Protein AF-A0AA40DKL7-F1 (afdb_monomer_lite)

Organism: NCBI:txid1954250

Radius of gyration: 15.81 Å; chains: 1; bounding box: 39×21×43 Å

InterPro domains:
  IPR057684 Domain of unknown function DUF7924 [PF25545] (2-105)

Secondary structure (DSSP, 8-state):
-HHHHHHHHHHHHHHHHHHHHHHHHHHHHHHGGG-----EEEEEEE-SSEEEEEEEEEEEETTEEEEEEEEEEEEETT-HHHHHHHHHHHHHHHHHHHTHHHHH-

Foldseek 3Di:
DLVVQVVVQLVVQVVQLVVQVVVQVVCCVPPNPPQHQARKDWDWRDDPFKIWIKMWHWDQDPNDIDIDIDTPDMATPVDPVSVVVVVVVVVVVVCCCVPVNVVSD

pLDDT: mean 91.2, std 5.69, range [70.56, 97.5]

Sequence (105 aa):
SLWVTANQCAGASAACVQAINQLNTRLNTRLGDSGYVPNHCYSLAINSNLAQLHVSWRVEEDGKQVFYIQRVASFSLCSAKHFVRLHQWMMAILDWGRGQRLRDI

Structure (mmCIF, N/CA/C/O backbone):
data_AF-A0AA40DKL7-F1
#
_entry.id   AF-A0AA40DKL7-F1
#
loop_
_atom_site.group_PDB
_atom_site.id
_atom_site.type_symbol
_atom_site.label_atom_id
_atom_site.label_alt_id
_atom_site.label_comp_id
_atom_site.label_asym_id
_atom_site.label_entity_id
_atom_site.label_seq_id
_atom_site.pdbx_PDB_ins_code
_atom_site.Cartn_x
_atom_site.Cartn_y
_atom_site.Cartn_z
_atom_site.occupancy
_atom_site.B_iso_or_equiv
_atom_site.auth_seq_id
_atom_site.auth_comp_id
_atom_site.auth_asym_id
_atom_site.auth_atom_id
_atom_site.pdbx_PDB_model_num
ATOM 1 N N . SER A 1 1 ? 13.473 14.130 -4.221 1.00 81.44 1 SER A N 1
ATOM 2 C CA . SER A 1 1 ? 14.259 12.896 -3.992 1.00 81.44 1 SE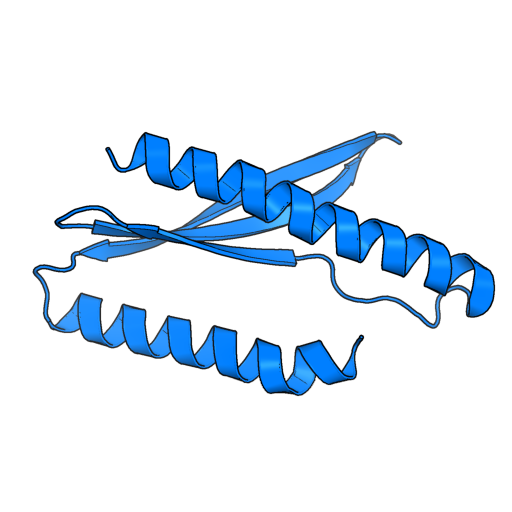R A CA 1
ATOM 3 C C . SER A 1 1 ? 13.310 11.769 -3.602 1.00 81.44 1 SER A C 1
ATOM 5 O O . SER A 1 1 ? 12.192 12.059 -3.198 1.00 81.44 1 SER A O 1
ATOM 7 N N . LEU A 1 2 ? 13.722 10.500 -3.717 1.00 90.00 2 LEU A N 1
ATOM 8 C CA . LEU A 1 2 ? 12.834 9.355 -3.445 1.00 90.00 2 LEU A CA 1
ATOM 9 C C . LEU A 1 2 ? 12.313 9.322 -2.000 1.00 90.00 2 LEU A C 1
ATOM 11 O O . LEU A 1 2 ? 11.153 9.002 -1.773 1.00 90.00 2 LEU A O 1
ATOM 15 N N . TRP A 1 3 ? 13.153 9.724 -1.044 1.00 88.25 3 TRP A N 1
ATOM 16 C CA . TRP A 1 3 ? 12.784 9.852 0.366 1.00 88.25 3 TRP A CA 1
ATOM 17 C C . TRP A 1 3 ? 11.636 10.843 0.597 1.00 88.25 3 TRP A C 1
ATOM 19 O O . TRP A 1 3 ? 10.701 10.550 1.334 1.00 88.25 3 TRP A O 1
ATOM 29 N N . VAL A 1 4 ? 11.662 11.998 -0.080 1.00 91.56 4 VAL A N 1
ATOM 30 C CA . VAL A 1 4 ? 10.585 12.997 0.021 1.00 91.56 4 VAL A CA 1
ATOM 31 C C . VAL A 1 4 ? 9.272 12.421 -0.505 1.00 91.56 4 VAL A C 1
ATOM 33 O O . VAL A 1 4 ? 8.247 12.556 0.156 1.00 91.56 4 VAL A O 1
ATOM 36 N N . THR A 1 5 ? 9.306 11.723 -1.644 1.00 91.88 5 THR A N 1
ATOM 37 C CA . THR A 1 5 ? 8.117 11.063 -2.196 1.00 91.88 5 THR A CA 1
ATOM 38 C C . THR A 1 5 ? 7.588 9.985 -1.247 1.00 91.88 5 THR A C 1
ATOM 40 O O . THR A 1 5 ? 6.389 9.928 -0.999 1.00 91.88 5 THR A O 1
ATOM 43 N N . ALA A 1 6 ? 8.468 9.167 -0.658 1.00 92.19 6 ALA A N 1
ATOM 44 C CA . ALA A 1 6 ? 8.076 8.146 0.313 1.00 92.19 6 ALA A CA 1
ATOM 45 C C . ALA A 1 6 ? 7.422 8.755 1.567 1.00 92.19 6 ALA A C 1
ATOM 47 O O . ALA A 1 6 ? 6.394 8.255 2.017 1.00 92.19 6 ALA A O 1
ATOM 48 N N . ASN A 1 7 ? 7.942 9.874 2.080 1.00 92.81 7 ASN A N 1
ATOM 49 C CA . ASN A 1 7 ? 7.339 10.577 3.216 1.00 92.81 7 ASN A CA 1
ATOM 50 C C . ASN A 1 7 ? 5.970 11.183 2.877 1.00 92.81 7 ASN A C 1
ATOM 52 O O . ASN A 1 7 ? 5.054 11.120 3.696 1.00 92.81 7 ASN A O 1
ATOM 56 N N . GLN A 1 8 ? 5.794 11.726 1.668 1.00 93.12 8 GLN A N 1
ATOM 57 C CA . GLN A 1 8 ? 4.479 12.183 1.204 1.00 93.12 8 GLN A CA 1
ATOM 58 C C . GLN A 1 8 ? 3.490 11.017 1.106 1.00 93.12 8 GLN A C 1
ATOM 60 O O . GLN A 1 8 ? 2.361 11.121 1.587 1.00 93.12 8 GLN A O 1
ATOM 65 N N . CYS A 1 9 ? 3.929 9.880 0.557 1.00 93.38 9 CYS A N 1
ATOM 66 C CA . CYS A 1 9 ? 3.141 8.654 0.528 1.00 93.38 9 CYS A CA 1
ATOM 67 C C . CYS A 1 9 ? 2.777 8.172 1.936 1.00 93.38 9 CYS A C 1
ATOM 69 O O . CYS A 1 9 ? 1.641 7.755 2.138 1.00 93.38 9 CYS A O 1
ATOM 71 N N . ALA A 1 10 ? 3.684 8.264 2.913 1.00 92.88 10 ALA A N 1
ATOM 72 C CA . ALA A 1 10 ? 3.410 7.889 4.298 1.00 92.88 10 ALA A CA 1
ATOM 73 C C . ALA A 1 10 ? 2.320 8.773 4.920 1.00 92.88 10 ALA A C 1
ATOM 75 O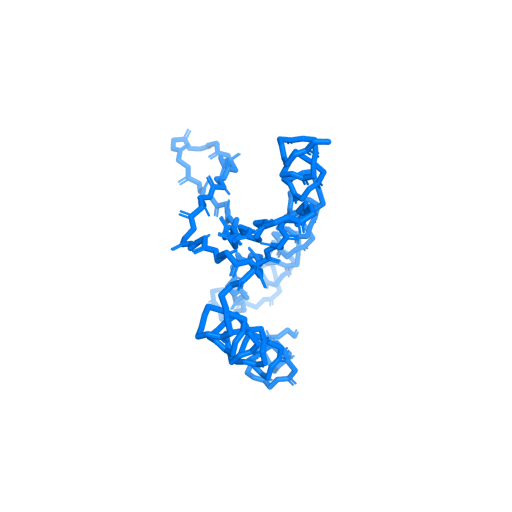 O . ALA A 1 10 ? 1.370 8.250 5.501 1.00 92.88 10 ALA A O 1
ATOM 76 N N . GLY A 1 11 ? 2.407 10.095 4.737 1.00 93.44 11 GLY A N 1
ATOM 77 C CA . GLY A 1 11 ? 1.394 11.036 5.223 1.00 93.44 11 GLY A CA 1
ATOM 78 C C . GLY A 1 11 ? 0.017 10.806 4.592 1.00 93.44 11 GLY A C 1
ATOM 79 O O . GLY A 1 11 ? -0.982 10.706 5.303 1.00 93.44 11 GLY A O 1
ATOM 80 N N . ALA A 1 12 ? -0.036 10.647 3.266 1.00 93.50 12 ALA A N 1
ATOM 81 C CA . ALA A 1 12 ? -1.282 10.349 2.559 1.00 93.50 12 ALA A CA 1
ATOM 82 C C . ALA A 1 12 ? -1.870 8.989 2.979 1.00 93.50 12 ALA A C 1
ATOM 84 O O . ALA A 1 12 ? -3.058 8.891 3.283 1.00 93.50 12 ALA A O 1
ATOM 85 N N . SER A 1 13 ? -1.029 7.955 3.079 1.00 95.31 13 SER A N 1
ATOM 86 C CA . SER A 1 13 ? -1.443 6.615 3.517 1.00 95.31 13 SER A CA 1
ATOM 87 C C . SER A 1 13 ? -1.996 6.627 4.941 1.00 95.31 13 SER A C 1
ATOM 89 O O . SER A 1 13 ? -2.996 5.964 5.210 1.00 95.31 13 SER A O 1
ATOM 91 N N . ALA A 1 14 ? -1.406 7.413 5.848 1.00 93.94 14 ALA A N 1
ATOM 92 C CA . ALA A 1 14 ? -1.904 7.563 7.214 1.00 93.94 14 ALA A CA 1
ATOM 93 C C . ALA A 1 14 ? -3.323 8.152 7.251 1.00 93.94 14 ALA A C 1
ATOM 95 O O . ALA A 1 14 ? -4.158 7.681 8.025 1.00 93.94 14 ALA A O 1
ATOM 96 N N . ALA A 1 15 ? -3.626 9.126 6.387 1.00 93.31 15 ALA A N 1
ATOM 97 C CA . ALA A 1 15 ? -4.973 9.679 6.262 1.00 93.31 15 ALA A CA 1
ATOM 98 C C . ALA A 1 15 ? -5.974 8.642 5.717 1.00 93.31 15 ALA A C 1
ATOM 100 O O . ALA A 1 15 ? -7.065 8.499 6.271 1.00 93.31 15 ALA A O 1
ATOM 101 N N . CYS A 1 16 ? -5.598 7.868 4.692 1.00 92.94 16 CYS A N 1
ATOM 102 C CA . CYS A 1 16 ? -6.442 6.797 4.147 1.00 92.94 16 CYS A CA 1
ATOM 103 C C . CYS A 1 16 ? -6.747 5.711 5.191 1.00 92.94 16 CYS A C 1
ATOM 105 O O . CYS A 1 16 ? -7.902 5.326 5.371 1.00 92.94 16 CYS A O 1
ATOM 107 N N . VAL A 1 17 ? -5.723 5.257 5.917 1.00 93.69 17 VAL A N 1
ATOM 108 C CA . VAL A 1 17 ? -5.859 4.257 6.986 1.00 93.69 17 VAL A CA 1
ATOM 109 C C . VAL A 1 17 ? -6.713 4.796 8.138 1.00 93.69 17 VAL A C 1
ATOM 111 O O . VAL A 1 17 ? -7.528 4.068 8.706 1.00 93.69 17 VAL A O 1
ATOM 114 N N . GLN A 1 18 ? -6.593 6.085 8.469 1.00 92.75 18 GLN A N 1
ATOM 115 C CA . GLN A 1 18 ? -7.440 6.729 9.475 1.00 92.75 18 GLN A CA 1
ATOM 116 C C . GLN A 1 18 ? -8.910 6.801 9.039 1.00 92.75 18 GLN A C 1
ATOM 118 O O . GLN A 1 18 ? -9.792 6.585 9.869 1.00 92.75 18 GLN A O 1
ATOM 123 N N . ALA A 1 19 ? -9.188 7.072 7.761 1.00 91.81 19 ALA A N 1
ATOM 124 C CA . ALA A 1 19 ? -10.553 7.115 7.239 1.00 91.81 19 ALA A CA 1
ATOM 125 C C . ALA A 1 19 ? -11.250 5.748 7.351 1.00 91.81 19 ALA A C 1
ATOM 127 O O . ALA A 1 19 ? -12.370 5.668 7.858 1.00 91.81 19 ALA A O 1
ATOM 128 N N . ILE A 1 20 ? -10.564 4.665 6.968 1.00 90.88 20 ILE A N 1
ATOM 129 C CA . ILE A 1 20 ? -11.090 3.299 7.124 1.00 90.88 20 ILE A CA 1
ATOM 130 C C . ILE A 1 20 ? -11.216 2.917 8.601 1.00 90.88 20 ILE A C 1
ATOM 132 O O . ILE A 1 20 ? -12.182 2.265 8.983 1.00 90.88 20 ILE A O 1
ATOM 136 N N . ASN A 1 21 ? -10.301 3.369 9.463 1.00 90.31 21 ASN A N 1
ATOM 137 C CA . ASN A 1 21 ? -10.423 3.122 10.898 1.00 90.31 21 ASN A CA 1
ATOM 138 C C . ASN A 1 21 ? -11.699 3.750 11.479 1.00 90.31 21 ASN A C 1
ATOM 140 O O . ASN A 1 21 ? -12.444 3.089 12.193 1.00 90.31 21 ASN A O 1
ATOM 144 N N . GLN A 1 22 ? -11.988 5.007 11.122 1.00 90.62 22 GLN A N 1
ATOM 145 C CA . GLN A 1 22 ? -13.227 5.676 11.532 1.00 90.62 22 GLN A CA 1
ATOM 146 C C . GLN A 1 22 ? -14.471 4.979 10.977 1.00 90.62 22 GLN A C 1
ATOM 148 O O . GLN A 1 22 ? -15.480 4.889 11.678 1.00 90.62 22 GLN A O 1
ATOM 153 N N . LEU A 1 23 ? -14.404 4.481 9.737 1.00 90.06 23 LEU A N 1
ATOM 154 C CA . LEU A 1 23 ? -15.467 3.664 9.160 1.00 90.06 23 LEU A CA 1
ATOM 155 C C . LEU A 1 23 ? -15.692 2.402 10.000 1.00 90.06 23 LEU A C 1
ATOM 157 O O . LEU A 1 23 ? -16.816 2.173 10.433 1.00 90.06 23 LEU A O 1
ATOM 161 N N . ASN A 1 24 ? -14.638 1.650 10.318 1.00 89.94 24 ASN A N 1
ATOM 162 C CA . ASN A 1 24 ? -14.729 0.440 11.139 1.00 89.94 24 ASN A CA 1
ATOM 163 C C . ASN A 1 24 ? -15.279 0.718 12.542 1.00 89.94 24 ASN A C 1
ATOM 165 O O . ASN A 1 24 ? -16.112 -0.039 13.024 1.00 89.94 24 ASN A O 1
ATOM 169 N N . THR A 1 25 ? -14.903 1.827 13.188 1.00 88.62 25 THR A N 1
ATOM 170 C CA . THR A 1 25 ? -15.504 2.222 14.476 1.00 88.62 25 THR A CA 1
ATOM 171 C C . THR A 1 25 ? -17.020 2.431 14.350 1.00 88.62 25 THR A C 1
ATOM 173 O O . THR A 1 25 ? -17.795 2.008 15.210 1.00 88.62 25 THR A O 1
ATOM 176 N N . ARG A 1 26 ? -17.474 3.060 13.259 1.00 90.12 26 ARG A N 1
ATOM 177 C CA . ARG A 1 26 ? -18.907 3.274 12.988 1.00 90.12 26 ARG A CA 1
ATOM 178 C C . ARG A 1 26 ? -19.637 1.990 12.598 1.00 90.12 26 ARG A C 1
ATOM 180 O O . ARG A 1 26 ? -20.799 1.837 12.954 1.00 90.12 26 ARG A O 1
ATOM 187 N N . LEU A 1 27 ? -18.985 1.085 11.875 1.00 88.88 27 LEU A N 1
ATOM 188 C CA . LEU A 1 27 ? -19.557 -0.215 11.536 1.00 88.88 27 LEU A CA 1
ATOM 189 C C . LEU A 1 27 ? -19.696 -1.079 12.786 1.00 88.88 27 LEU A C 1
ATOM 191 O O . LEU A 1 27 ? -20.786 -1.578 13.035 1.00 88.88 27 LEU A O 1
ATOM 195 N N . ASN A 1 28 ? -18.667 -1.143 13.632 1.00 87.50 28 ASN A N 1
ATOM 196 C CA . ASN A 1 28 ? -18.709 -1.918 14.870 1.00 87.50 28 ASN A CA 1
ATOM 197 C C . ASN A 1 28 ? -19.837 -1.449 15.808 1.00 87.50 28 ASN A C 1
ATOM 199 O O . ASN A 1 28 ? -20.584 -2.250 16.356 1.00 87.50 28 ASN A O 1
ATOM 203 N N . THR A 1 29 ? -20.057 -0.135 15.923 1.00 86.81 29 THR A N 1
ATOM 204 C CA . THR A 1 29 ? -21.177 0.392 16.731 1.00 86.81 29 THR A CA 1
ATOM 205 C C . THR A 1 29 ? -22.569 0.069 16.176 1.00 86.81 29 THR A C 1
ATOM 207 O O . THR A 1 29 ? -23.532 0.100 16.938 1.00 86.81 29 THR A O 1
ATOM 210 N N . ARG A 1 30 ? -22.708 -0.227 14.876 1.00 86.25 30 ARG A N 1
ATOM 211 C CA . ARG A 1 30 ? -24.007 -0.502 14.230 1.00 86.25 30 ARG A CA 1
ATOM 212 C C . ARG A 1 30 ? -24.278 -1.986 13.989 1.00 86.25 30 ARG A C 1
ATOM 214 O O . ARG A 1 30 ? -25.424 -2.409 14.072 1.00 86.25 30 ARG A O 1
ATOM 221 N N . LEU A 1 31 ? -23.242 -2.737 13.634 1.00 85.00 31 LEU A N 1
ATOM 222 C CA . LEU A 1 31 ? -23.300 -4.115 13.140 1.00 85.00 31 LEU A CA 1
ATOM 223 C C . LEU A 1 31 ? -22.531 -5.093 14.049 1.00 85.00 31 LEU A C 1
ATOM 225 O O . LEU A 1 31 ? -22.533 -6.298 13.786 1.00 85.00 31 LEU A O 1
ATOM 229 N N . GLY A 1 32 ? -21.866 -4.599 15.100 1.00 80.56 32 GLY A N 1
ATOM 230 C CA . GLY A 1 32 ? -20.931 -5.390 15.899 1.00 80.56 32 GLY A CA 1
ATOM 231 C C . GLY A 1 32 ? -19.784 -5.935 15.044 1.00 80.56 32 GLY A C 1
ATOM 232 O O . GLY A 1 32 ? -19.369 -5.314 14.063 1.00 80.56 32 GLY A O 1
ATOM 233 N N . ASP A 1 33 ? -19.343 -7.152 15.356 1.00 72.38 33 ASP A N 1
ATOM 234 C CA . ASP A 1 33 ? -18.221 -7.823 14.680 1.00 72.38 33 ASP A CA 1
ATOM 235 C C . ASP A 1 33 ? -18.489 -8.202 13.211 1.00 72.38 33 ASP A C 1
ATOM 237 O O . ASP A 1 33 ? -17.577 -8.621 12.500 1.00 72.38 33 ASP A O 1
ATOM 241 N N . SER A 1 34 ? -19.727 -8.061 12.723 1.00 70.56 34 SER A N 1
ATOM 242 C CA . SER A 1 34 ? -20.082 -8.439 11.347 1.00 70.56 34 SER A CA 1
ATOM 243 C C . SER A 1 34 ? -19.666 -7.409 10.287 1.00 70.56 34 SER A C 1
ATOM 245 O O . SER A 1 34 ? -19.647 -7.731 9.100 1.00 70.56 34 SER A O 1
ATOM 247 N N . GLY A 1 35 ? -19.303 -6.186 10.694 1.00 70.75 35 GLY A N 1
ATOM 248 C CA . GLY A 1 35 ? -18.893 -5.107 9.793 1.00 70.75 35 GLY A CA 1
ATOM 249 C C . GLY A 1 35 ? -17.433 -4.709 9.987 1.00 70.75 35 GLY A C 1
ATOM 250 O O . GLY A 1 35 ? -17.153 -3.762 10.721 1.00 70.75 35 GLY A O 1
ATOM 251 N N . TYR A 1 36 ? -16.505 -5.392 9.311 1.00 82.75 36 TYR A N 1
ATOM 252 C CA . TYR A 1 36 ? -15.087 -5.022 9.308 1.00 82.75 36 TYR A CA 1
ATOM 253 C C . TYR A 1 36 ? -14.524 -4.907 7.893 1.00 82.75 36 TYR A C 1
ATOM 255 O O . TYR A 1 36 ? -14.532 -5.856 7.111 1.00 82.75 36 TYR A O 1
ATOM 263 N N . VAL A 1 37 ? -13.947 -3.744 7.607 1.00 86.06 37 VAL A N 1
ATOM 264 C CA . VAL A 1 37 ? -13.244 -3.452 6.363 1.00 86.06 37 VAL A CA 1
ATOM 265 C C . VAL A 1 37 ? -11.735 -3.562 6.612 1.00 86.06 37 VAL A C 1
ATOM 267 O O . VAL A 1 37 ? -11.203 -2.800 7.426 1.00 86.06 37 VAL A O 1
ATOM 270 N N . PRO A 1 38 ? -10.990 -4.435 5.899 1.00 84.88 38 PRO A N 1
ATOM 271 C CA . PRO A 1 38 ? -9.542 -4.587 6.093 1.00 84.88 38 PRO A CA 1
ATOM 272 C C . PRO A 1 38 ? -8.796 -3.247 6.045 1.00 84.88 38 PRO A C 1
ATOM 274 O O . PRO A 1 38 ? -8.953 -2.516 5.084 1.00 84.88 38 PRO A O 1
ATOM 277 N N . ASN A 1 39 ? -7.977 -2.865 7.021 1.00 87.56 39 ASN A N 1
ATOM 278 C CA . ASN A 1 39 ? -7.401 -1.511 7.032 1.00 87.56 39 ASN A CA 1
ATOM 279 C C . ASN A 1 39 ? -5.956 -1.450 6.507 1.00 87.56 39 ASN A C 1
ATOM 281 O O . ASN A 1 39 ? -5.009 -1.326 7.283 1.00 87.56 39 ASN A O 1
ATOM 285 N N . HIS A 1 40 ? -5.784 -1.530 5.185 1.00 91.31 40 HIS A N 1
ATOM 286 C CA . HIS A 1 40 ? -4.481 -1.341 4.546 1.00 91.31 40 HIS A CA 1
ATOM 287 C C . HIS A 1 40 ? -4.557 -0.432 3.314 1.00 91.31 40 HIS A C 1
ATOM 289 O O . HIS A 1 40 ? -5.596 -0.304 2.666 1.00 91.31 40 HIS A O 1
ATOM 295 N N . CYS A 1 41 ? -3.436 0.215 3.003 1.00 93.94 41 CYS A N 1
ATOM 296 C CA . CYS A 1 41 ? -3.279 1.167 1.912 1.00 93.94 41 CYS A CA 1
ATOM 297 C C . CYS A 1 41 ? -1.987 0.867 1.143 1.00 93.94 41 CYS A C 1
ATOM 299 O O . CYS A 1 41 ? -0.942 0.623 1.745 1.00 93.94 41 CYS A O 1
ATOM 301 N N . TYR A 1 42 ? -2.058 0.903 -0.186 1.00 95.50 42 TYR A N 1
ATOM 302 C CA . TYR A 1 42 ? -0.893 0.796 -1.060 1.00 95.50 42 TYR A CA 1
ATOM 303 C C . TYR A 1 42 ? -0.477 2.186 -1.532 1.00 95.50 42 TYR A C 1
ATOM 305 O O . TYR A 1 42 ? -1.323 2.998 -1.905 1.00 95.50 42 TYR A O 1
ATOM 313 N N . SER A 1 43 ? 0.826 2.449 -1.580 1.00 96.12 43 SER A N 1
ATOM 314 C CA . SER A 1 43 ? 1.363 3.692 -2.136 1.00 96.12 43 SER A CA 1
ATOM 315 C C . SER A 1 43 ? 2.632 3.447 -2.944 1.00 96.12 43 SER A C 1
ATOM 317 O O . SER A 1 43 ? 3.422 2.550 -2.646 1.00 96.12 43 SER A O 1
ATOM 319 N N . LEU A 1 44 ? 2.826 4.241 -3.997 1.00 96.25 44 LEU A N 1
ATOM 320 C CA . LEU A 1 44 ? 3.946 4.101 -4.920 1.00 96.25 44 LEU A CA 1
ATOM 321 C C . LEU A 1 44 ? 4.780 5.384 -4.918 1.00 96.25 44 LEU A C 1
ATOM 323 O O . LEU A 1 44 ? 4.337 6.423 -5.400 1.00 96.25 44 LEU A O 1
ATOM 327 N N . ALA A 1 45 ? 5.999 5.299 -4.391 1.00 96.25 45 ALA A N 1
ATOM 328 C CA . ALA A 1 45 ? 6.952 6.399 -4.396 1.00 96.25 45 ALA A CA 1
ATOM 329 C C . ALA A 1 45 ? 7.883 6.266 -5.603 1.00 96.25 45 ALA A C 1
ATOM 331 O O . ALA A 1 45 ? 8.577 5.260 -5.744 1.00 96.25 45 ALA A O 1
ATOM 332 N N . ILE A 1 46 ? 7.908 7.275 -6.472 1.00 94.62 46 ILE A N 1
ATOM 333 C CA . ILE A 1 46 ? 8.664 7.244 -7.728 1.00 94.62 46 ILE A CA 1
ATOM 334 C C . ILE A 1 46 ? 9.683 8.387 -7.767 1.00 94.62 46 ILE A C 1
ATOM 336 O O . ILE A 1 46 ? 9.401 9.509 -7.341 1.00 94.62 46 ILE A O 1
ATOM 340 N N . ASN A 1 47 ? 10.876 8.098 -8.288 1.00 93.38 47 ASN A N 1
ATOM 341 C CA . ASN A 1 47 ? 11.829 9.093 -8.777 1.00 93.38 47 ASN A CA 1
ATOM 342 C C . ASN A 1 47 ? 12.184 8.807 -10.252 1.00 93.38 47 ASN A C 1
ATOM 344 O O . ASN A 1 47 ? 11.553 7.973 -10.893 1.00 93.38 47 ASN A O 1
ATOM 348 N N . SER A 1 48 ? 13.209 9.469 -10.793 1.00 90.69 48 SER A N 1
ATOM 349 C CA . SER A 1 48 ? 13.593 9.325 -12.203 1.00 90.69 48 SER A CA 1
ATOM 350 C C . SER A 1 48 ? 13.947 7.891 -12.636 1.00 90.69 48 SER A C 1
ATOM 352 O O . SER A 1 48 ? 13.784 7.562 -13.805 1.00 90.69 48 SER A O 1
ATOM 354 N N . ASN A 1 49 ? 14.427 7.031 -11.726 1.00 94.38 49 ASN A N 1
ATOM 355 C CA . ASN A 1 49 ? 15.017 5.733 -12.090 1.00 94.38 49 ASN A CA 1
ATOM 356 C C . ASN A 1 49 ? 14.460 4.550 -11.279 1.00 94.38 49 ASN A C 1
ATOM 358 O O . ASN A 1 49 ? 14.707 3.394 -11.631 1.00 94.38 49 ASN A O 1
ATOM 362 N N . LEU A 1 50 ? 13.753 4.807 -10.178 1.00 96.12 50 LEU A N 1
ATOM 363 C CA . LEU A 1 50 ? 13.311 3.807 -9.215 1.00 96.12 50 LEU A CA 1
ATOM 364 C C . LEU A 1 50 ? 11.887 4.109 -8.743 1.00 96.12 50 LEU A C 1
ATOM 366 O O . LEU A 1 50 ? 11.569 5.226 -8.334 1.00 96.12 50 LEU A O 1
ATOM 370 N N . ALA A 1 51 ? 11.060 3.072 -8.735 1.00 96.69 51 ALA A N 1
ATOM 371 C CA . ALA A 1 51 ? 9.760 3.063 -8.086 1.00 96.69 51 ALA A CA 1
ATOM 372 C C . ALA A 1 51 ? 9.796 2.132 -6.869 1.00 96.69 51 ALA A C 1
ATOM 374 O O . ALA A 1 51 ? 10.346 1.033 -6.938 1.00 96.69 51 ALA A O 1
ATOM 375 N N . GLN A 1 52 ? 9.215 2.555 -5.751 1.00 96.88 52 GLN A N 1
ATOM 376 C CA . GLN A 1 52 ? 9.111 1.785 -4.515 1.00 96.88 52 GLN A CA 1
ATOM 377 C C . GLN A 1 52 ? 7.650 1.639 -4.120 1.00 96.88 52 GLN A C 1
ATOM 379 O O . GLN A 1 52 ? 6.958 2.635 -3.908 1.00 96.88 52 GLN A O 1
ATOM 384 N N . LEU A 1 53 ? 7.197 0.392 -4.016 1.00 97.00 53 LEU A N 1
ATOM 385 C CA . LEU A 1 53 ? 5.858 0.074 -3.544 1.00 97.00 53 LEU A CA 1
ATOM 386 C C . LEU A 1 53 ? 5.894 -0.100 -2.029 1.00 97.00 53 LEU A C 1
ATOM 388 O O . LEU A 1 53 ? 6.697 -0.881 -1.505 1.00 97.00 53 LEU A O 1
ATOM 392 N N . HIS A 1 54 ? 4.997 0.602 -1.352 1.00 96.75 54 HIS A N 1
ATOM 393 C CA . HIS A 1 54 ? 4.800 0.529 0.082 1.00 96.75 54 HIS A CA 1
ATOM 394 C C . HIS A 1 54 ? 3.395 0.030 0.405 1.00 96.75 54 HIS A C 1
ATOM 396 O O . HIS A 1 54 ? 2.437 0.316 -0.317 1.00 96.75 54 HIS A O 1
ATOM 402 N N . VAL A 1 55 ? 3.293 -0.692 1.514 1.00 96.31 55 VAL A N 1
ATOM 403 C CA . VAL A 1 55 ? 2.030 -1.036 2.163 1.00 96.31 55 VAL A CA 1
ATOM 404 C C . VAL A 1 55 ? 2.016 -0.364 3.520 1.00 96.31 55 VAL A C 1
ATOM 406 O O . VAL A 1 55 ? 3.011 -0.396 4.244 1.00 96.31 55 VAL A O 1
ATOM 409 N N . SER A 1 56 ? 0.889 0.244 3.849 1.00 96.00 56 SER A N 1
ATOM 410 C CA . SER A 1 56 ? 0.644 0.876 5.132 1.00 96.00 56 SER A CA 1
ATOM 411 C C . SER A 1 56 ? -0.592 0.291 5.778 1.00 96.00 56 SER A C 1
ATOM 413 O O . SER A 1 56 ? -1.582 0.020 5.102 1.00 96.00 56 SER A O 1
ATOM 415 N N . TRP A 1 57 ? -0.540 0.117 7.089 1.00 94.50 57 TRP A N 1
ATOM 416 C CA . TRP A 1 57 ? -1.648 -0.394 7.882 1.00 94.50 57 TRP A CA 1
ATOM 417 C C . TRP A 1 57 ? -1.556 0.160 9.299 1.00 94.50 57 TRP A C 1
ATOM 419 O O . TRP A 1 57 ? -0.596 0.846 9.666 1.00 94.50 57 TRP A O 1
ATOM 429 N N . ARG A 1 58 ? -2.583 -0.110 10.096 1.00 89.56 58 ARG A N 1
ATOM 430 C CA . ARG A 1 58 ? -2.619 0.262 11.506 1.00 89.56 58 ARG A CA 1
ATOM 431 C C . ARG A 1 58 ? -3.033 -0.934 12.342 1.00 89.56 58 ARG A C 1
ATOM 433 O O . ARG A 1 58 ? -3.940 -1.664 11.950 1.00 89.56 58 ARG A O 1
ATOM 440 N N . VAL A 1 59 ? -2.349 -1.112 13.464 1.00 86.94 59 VAL A N 1
ATOM 441 C CA . VAL A 1 59 ? -2.595 -2.183 14.434 1.00 86.94 59 VAL A CA 1
ATOM 442 C C . VAL A 1 59 ? -2.797 -1.551 15.804 1.00 86.94 59 VAL A C 1
ATOM 444 O O . VAL A 1 59 ? -2.211 -0.507 16.105 1.00 86.94 59 VAL A O 1
ATOM 447 N N . GLU A 1 60 ? -3.648 -2.170 16.613 1.00 84.56 60 GLU A N 1
ATOM 448 C CA . GLU A 1 60 ? -3.721 -1.878 18.037 1.00 84.56 60 GLU A CA 1
ATOM 449 C C . GLU A 1 60 ? -2.682 -2.721 18.776 1.00 84.56 60 GLU A C 1
ATOM 451 O O . GLU A 1 60 ? -2.753 -3.947 18.773 1.00 84.56 60 GLU A O 1
ATOM 456 N N . GLU A 1 61 ? -1.715 -2.056 19.395 1.00 84.81 61 GLU A N 1
ATOM 457 C CA . GLU A 1 61 ? -0.671 -2.675 20.208 1.00 84.81 61 GLU A CA 1
ATOM 458 C C . GLU A 1 61 ? -0.651 -1.970 21.564 1.00 84.81 61 GLU A C 1
ATOM 460 O O . GLU A 1 61 ? -0.556 -0.743 21.630 1.00 84.81 61 GLU A O 1
ATOM 465 N N . ASP A 1 62 ? -0.803 -2.733 22.649 1.00 85.94 62 ASP A N 1
ATOM 466 C CA . ASP A 1 62 ? -0.817 -2.224 24.029 1.00 85.94 62 ASP A CA 1
ATOM 467 C C . ASP A 1 62 ? -1.786 -1.042 24.256 1.00 85.94 62 ASP A C 1
ATOM 469 O O . ASP A 1 62 ? -1.462 -0.050 24.916 1.00 85.94 62 ASP A O 1
ATOM 473 N N . GLY A 1 63 ? -2.984 -1.113 23.661 1.00 81.88 63 GLY A N 1
ATOM 474 C CA . GLY A 1 63 ? -4.006 -0.061 23.746 1.00 81.88 63 GLY A CA 1
ATOM 475 C C . GLY A 1 63 ? -3.666 1.218 22.969 1.00 81.88 63 GLY A C 1
ATOM 476 O O . GLY A 1 63 ? -4.324 2.247 23.143 1.00 81.88 63 GLY A O 1
ATOM 477 N N . LYS A 1 64 ? -2.639 1.188 22.110 1.00 83.50 64 LYS A N 1
ATOM 478 C CA . LYS A 1 64 ? -2.243 2.296 21.235 1.00 83.50 64 LYS A CA 1
ATOM 479 C C . LYS A 1 64 ? -2.393 1.910 19.772 1.00 83.50 64 LYS A C 1
ATOM 481 O O . LYS A 1 64 ? -2.054 0.817 19.340 1.00 83.50 64 LYS A O 1
ATOM 486 N N . GLN A 1 65 ? -2.872 2.863 18.984 1.00 83.56 65 GLN A N 1
ATOM 487 C CA . GLN A 1 65 ? -3.029 2.713 17.542 1.00 83.56 65 GLN A CA 1
ATOM 488 C C . GLN A 1 65 ? -1.714 3.070 16.839 1.00 83.56 65 GLN A C 1
ATOM 490 O O . GLN A 1 65 ? -1.398 4.251 16.668 1.00 83.56 65 GLN A O 1
ATOM 495 N N . VAL A 1 66 ? -0.950 2.060 16.423 1.00 89.56 66 VAL A N 1
ATOM 496 C CA . VAL A 1 66 ? 0.369 2.231 15.797 1.00 89.56 66 VAL A CA 1
ATOM 497 C C . VAL A 1 66 ? 0.239 2.173 14.278 1.00 89.56 66 VAL A C 1
ATOM 499 O O . VAL A 1 66 ? -0.397 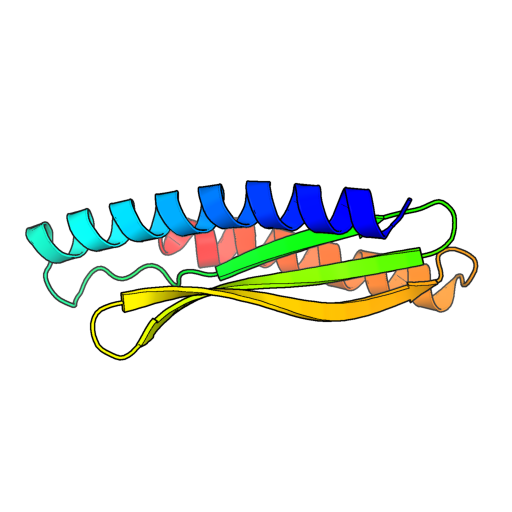1.280 13.720 1.00 89.56 66 VAL A O 1
ATOM 502 N N . PHE A 1 67 ? 0.804 3.168 13.591 1.00 90.88 67 PHE A N 1
ATOM 503 C CA . PHE A 1 67 ? 0.826 3.225 12.131 1.00 90.88 67 PHE A CA 1
ATOM 504 C C . PHE A 1 67 ? 2.125 2.634 11.594 1.00 90.88 67 PHE A C 1
ATOM 506 O O . PHE A 1 67 ? 3.212 3.081 11.959 1.00 90.88 67 PHE A O 1
ATOM 513 N N . TYR A 1 68 ? 1.989 1.684 10.676 1.00 93.75 68 TYR A N 1
ATOM 514 C CA . TYR A 1 68 ? 3.099 1.007 10.032 1.00 93.75 68 TYR A CA 1
ATOM 515 C C . TYR A 1 68 ? 3.149 1.340 8.546 1.00 93.75 68 TYR A C 1
ATOM 517 O O . TYR A 1 68 ? 2.127 1.480 7.871 1.00 93.75 68 TYR A O 1
ATOM 525 N N . ILE A 1 69 ? 4.369 1.442 8.025 1.00 94.62 69 ILE A N 1
ATOM 526 C CA . ILE A 1 69 ? 4.649 1.506 6.596 1.00 94.62 69 ILE A CA 1
ATOM 527 C C . ILE A 1 69 ? 5.824 0.589 6.289 1.00 94.62 69 ILE A C 1
ATOM 529 O O . ILE A 1 69 ? 6.861 0.641 6.947 1.00 94.62 69 ILE A O 1
ATOM 533 N N . GLN A 1 70 ? 5.671 -0.243 5.267 1.00 95.38 70 GLN A N 1
ATOM 534 C CA . GLN A 1 70 ? 6.707 -1.167 4.838 1.00 95.38 70 GLN A CA 1
ATOM 535 C C . GLN A 1 70 ? 6.885 -1.104 3.331 1.00 95.38 70 GLN A C 1
ATOM 537 O O . GLN A 1 70 ? 5.927 -1.160 2.563 1.00 95.38 70 GLN A O 1
ATOM 542 N N . ARG A 1 71 ? 8.144 -1.036 2.897 1.00 96.00 71 ARG A N 1
ATOM 543 C CA . ARG A 1 71 ? 8.511 -1.207 1.492 1.00 96.00 71 ARG A CA 1
ATOM 544 C C . ARG A 1 71 ? 8.446 -2.686 1.135 1.00 96.00 71 ARG A C 1
ATOM 546 O O . ARG A 1 71 ? 9.234 -3.470 1.655 1.00 96.00 71 ARG A O 1
ATOM 553 N N . VAL A 1 72 ? 7.542 -3.048 0.231 1.00 96.31 72 VAL A N 1
ATOM 554 C CA . VAL A 1 72 ? 7.324 -4.443 -0.191 1.00 96.31 72 VAL A CA 1
ATOM 555 C C . VAL A 1 72 ? 8.029 -4.783 -1.500 1.00 96.31 72 VAL A C 1
ATOM 557 O O . VAL A 1 72 ? 8.350 -5.942 -1.746 1.00 96.31 72 VAL A O 1
ATOM 560 N N . ALA A 1 73 ? 8.300 -3.785 -2.346 1.00 96.38 73 ALA A N 1
ATOM 561 C CA . ALA A 1 73 ? 9.033 -3.988 -3.590 1.00 96.38 73 ALA A CA 1
ATOM 562 C C . ALA A 1 73 ? 9.740 -2.719 -4.071 1.00 96.38 73 ALA A C 1
ATOM 564 O O . ALA A 1 73 ? 9.447 -1.595 -3.654 1.00 96.38 73 ALA A O 1
ATOM 565 N N . SER A 1 74 ? 10.706 -2.898 -4.968 1.00 96.38 74 SER A N 1
ATOM 566 C CA . SER A 1 74 ? 11.391 -1.811 -5.663 1.00 96.38 74 SER A CA 1
ATOM 567 C C . SER A 1 74 ? 11.672 -2.212 -7.105 1.00 96.38 74 SER A C 1
ATOM 569 O O . SER A 1 74 ? 12.099 -3.334 -7.367 1.00 96.38 74 SER A O 1
ATOM 571 N N . PHE A 1 75 ? 11.435 -1.293 -8.034 1.00 96.56 75 PHE A N 1
ATOM 572 C CA . PHE A 1 75 ? 11.478 -1.535 -9.471 1.00 96.56 75 PHE A CA 1
ATOM 573 C C . PHE A 1 75 ? 12.352 -0.482 -10.137 1.00 96.56 75 PHE A C 1
ATOM 575 O O . PHE A 1 75 ? 12.083 0.713 -10.023 1.00 96.56 75 PHE A O 1
ATOM 582 N N . SER A 1 76 ? 13.396 -0.918 -10.842 1.00 96.12 76 SER A N 1
ATOM 583 C CA . SER A 1 76 ? 14.181 -0.009 -11.683 1.00 96.12 76 SER A CA 1
ATOM 584 C C . SER A 1 76 ? 13.398 0.324 -12.949 1.00 96.12 76 SER A C 1
ATOM 586 O O . SER A 1 76 ? 13.043 -0.576 -13.703 1.00 96.12 76 SER A O 1
ATOM 588 N N . LEU A 1 77 ? 13.161 1.607 -13.202 1.00 94.31 77 LEU A N 1
ATOM 589 C CA . LEU A 1 77 ? 12.412 2.076 -14.370 1.00 94.31 77 LEU A CA 1
ATOM 590 C C . LEU A 1 77 ? 13.215 1.969 -15.671 1.00 94.31 77 LEU A C 1
ATOM 592 O O . LEU A 1 77 ? 12.634 1.889 -16.746 1.00 94.31 77 LEU A O 1
ATOM 596 N N . CYS A 1 78 ? 14.544 1.896 -15.578 1.00 94.94 78 CYS A N 1
ATOM 597 C CA . CYS A 1 78 ? 15.426 1.705 -16.729 1.00 94.94 78 CYS A CA 1
ATOM 598 C C . CYS A 1 78 ? 15.425 0.257 -17.250 1.00 94.94 78 CYS A C 1
ATOM 600 O O . CYS A 1 78 ? 15.930 -0.008 -18.336 1.00 94.94 78 CYS A O 1
ATOM 602 N N . SER A 1 79 ? 14.884 -0.696 -16.485 1.00 96.12 79 SER A N 1
ATOM 603 C CA . SER A 1 79 ? 14.778 -2.094 -16.899 1.00 96.12 79 SER A CA 1
ATOM 604 C C . SER A 1 79 ? 13.370 -2.387 -17.405 1.00 96.12 79 SER A C 1
ATOM 606 O O . SER A 1 79 ? 12.415 -2.377 -16.628 1.00 96.12 79 SER A O 1
ATOM 608 N N . ALA A 1 80 ? 13.244 -2.744 -18.687 1.00 95.75 80 ALA A N 1
ATOM 609 C CA . ALA A 1 80 ? 11.963 -3.118 -19.293 1.00 95.75 80 ALA A CA 1
ATOM 610 C C . ALA A 1 80 ? 11.244 -4.230 -18.503 1.00 95.75 80 ALA A C 1
ATOM 612 O O . ALA A 1 80 ? 10.039 -4.164 -18.273 1.00 95.75 80 ALA A O 1
ATOM 613 N N . LYS A 1 81 ? 11.998 -5.215 -17.995 1.00 97.06 81 LYS A N 1
ATOM 614 C CA . LYS A 1 81 ? 11.461 -6.307 -17.169 1.00 97.06 81 LYS A CA 1
ATOM 615 C C . LYS A 1 81 ? 10.843 -5.797 -15.864 1.00 97.06 81 LYS A C 1
ATOM 617 O O . LYS A 1 81 ? 9.765 -6.242 -15.474 1.00 97.06 81 LYS A O 1
ATOM 622 N N . HIS A 1 82 ? 11.523 -4.885 -15.173 1.00 97.50 82 HIS A N 1
ATOM 623 C CA . HIS A 1 82 ? 11.008 -4.307 -13.932 1.00 97.50 82 HIS A CA 1
ATOM 624 C C . HIS A 1 82 ? 9.817 -3.383 -14.186 1.00 97.50 82 HIS A C 1
ATOM 626 O O . HIS A 1 82 ? 8.875 -3.406 -13.399 1.00 97.50 82 HIS A O 1
ATOM 632 N N . PHE A 1 83 ? 9.820 -2.639 -15.293 1.00 94.75 83 PHE A N 1
ATOM 633 C CA . PHE A 1 83 ? 8.696 -1.796 -15.692 1.00 94.75 83 PHE A CA 1
ATOM 634 C C . PHE A 1 83 ? 7.420 -2.613 -15.947 1.00 94.75 83 PHE A C 1
ATOM 636 O O . PHE A 1 83 ? 6.371 -2.310 -15.381 1.00 94.75 83 PHE A O 1
ATOM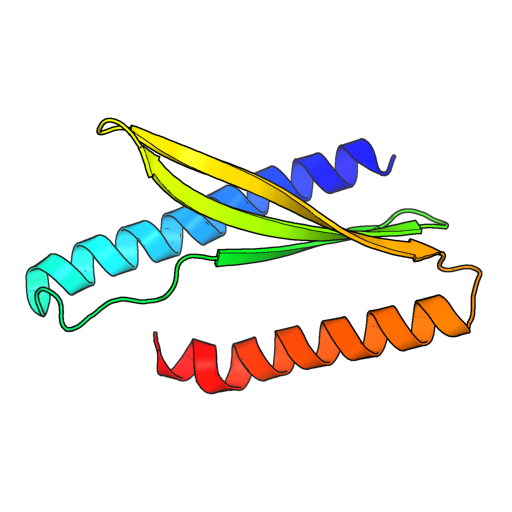 643 N N . VAL A 1 84 ? 7.515 -3.706 -16.714 1.00 97.19 84 VAL A N 1
ATOM 644 C CA . VAL A 1 84 ? 6.374 -4.610 -16.954 1.00 97.19 84 VAL A CA 1
ATOM 645 C C . VAL A 1 84 ? 5.854 -5.200 -15.641 1.00 97.19 84 VAL A C 1
ATOM 647 O O . VAL A 1 84 ? 4.644 -5.232 -15.415 1.00 97.19 84 VAL A O 1
ATOM 650 N N . ARG A 1 85 ? 6.750 -5.617 -14.738 1.00 97.25 85 ARG A N 1
ATOM 651 C CA . ARG A 1 85 ? 6.349 -6.173 -13.437 1.00 97.25 85 ARG A CA 1
ATOM 652 C C . ARG A 1 85 ? 5.661 -5.138 -12.544 1.00 97.25 85 ARG A C 1
ATOM 654 O O . ARG A 1 85 ? 4.665 -5.469 -11.907 1.00 97.25 85 ARG A O 1
ATOM 661 N N . LEU A 1 86 ? 6.161 -3.902 -12.520 1.00 96.44 86 LEU A N 1
ATOM 662 C CA . LEU A 1 86 ? 5.516 -2.794 -11.814 1.00 96.44 86 LEU A CA 1
ATOM 663 C C . LEU A 1 86 ? 4.092 -2.580 -12.337 1.00 96.44 86 LEU A C 1
ATOM 665 O O . LEU A 1 86 ? 3.157 -2.529 -11.544 1.00 96.44 86 LEU A O 1
ATOM 669 N N . HIS A 1 87 ? 3.923 -2.514 -13.660 1.00 95.38 87 HIS A N 1
ATOM 670 C CA . HIS A 1 87 ? 2.614 -2.329 -14.282 1.00 95.38 87 HIS A CA 1
ATOM 671 C C . HIS A 1 87 ? 1.634 -3.451 -13.911 1.00 95.38 87 HIS A C 1
ATOM 673 O O . HIS A 1 87 ? 0.505 -3.175 -13.512 1.00 95.38 87 HIS A O 1
ATOM 679 N N . GLN A 1 88 ? 2.070 -4.713 -13.971 1.00 97.06 88 GLN A N 1
ATOM 680 C CA . GLN A 1 88 ? 1.250 -5.862 -13.564 1.00 97.06 88 GLN A CA 1
ATOM 681 C C . GLN A 1 88 ? 0.785 -5.755 -12.107 1.00 97.06 88 GLN A C 1
ATOM 683 O O . GLN A 1 88 ? -0.384 -5.988 -11.813 1.00 97.06 88 GLN A O 1
ATOM 688 N N . TRP A 1 89 ? 1.685 -5.374 -11.197 1.00 97.19 89 TRP A N 1
ATOM 689 C CA . TRP A 1 89 ? 1.353 -5.224 -9.780 1.00 97.19 89 TRP A CA 1
ATOM 690 C C . TRP A 1 89 ? 0.391 -4.063 -9.539 1.00 97.19 89 TRP A C 1
ATOM 692 O O . TRP A 1 89 ? -0.555 -4.203 -8.769 1.00 97.19 89 TRP A O 1
ATOM 702 N N . MET A 1 90 ? 0.594 -2.934 -10.221 1.00 95.50 90 MET A N 1
ATOM 703 C CA . MET A 1 90 ? -0.317 -1.793 -10.133 1.00 95.50 90 MET A CA 1
ATOM 704 C C . MET A 1 90 ? -1.723 -2.155 -10.608 1.00 95.50 90 MET A C 1
ATOM 706 O O . MET A 1 90 ? -2.686 -1.829 -9.920 1.00 95.50 90 MET A O 1
ATOM 710 N N . MET A 1 91 ? -1.844 -2.849 -11.742 1.00 96.50 91 MET A N 1
ATOM 711 C CA . MET A 1 91 ? -3.149 -3.272 -12.254 1.00 96.50 91 MET A CA 1
ATOM 712 C C . MET A 1 91 ? -3.832 -4.243 -11.296 1.00 96.50 91 MET A C 1
ATOM 714 O O . MET A 1 91 ? -4.978 -4.013 -10.938 1.00 96.50 91 MET A O 1
ATOM 718 N N . ALA A 1 92 ? -3.108 -5.229 -10.759 1.00 95.69 92 ALA A N 1
ATOM 719 C CA . ALA A 1 92 ? -3.664 -6.146 -9.766 1.00 95.69 92 ALA A CA 1
ATOM 720 C C . ALA A 1 92 ? -4.190 -5.421 -8.509 1.00 95.69 92 ALA A C 1
ATOM 722 O O . ALA A 1 92 ? -5.265 -5.752 -8.012 1.00 95.69 92 ALA A O 1
ATOM 723 N N . ILE A 1 93 ? -3.468 -4.408 -8.011 1.00 94.44 93 ILE A N 1
ATOM 724 C CA . ILE A 1 93 ? -3.903 -3.599 -6.858 1.00 94.44 93 ILE A CA 1
ATOM 725 C C . ILE A 1 93 ? -5.147 -2.770 -7.203 1.00 94.44 93 ILE A C 1
ATOM 727 O O . ILE A 1 93 ? -6.078 -2.702 -6.401 1.00 94.44 93 ILE A O 1
ATOM 731 N N . LEU A 1 94 ? -5.183 -2.140 -8.381 1.00 93.81 94 LEU A N 1
ATOM 732 C CA . LEU A 1 94 ? -6.329 -1.339 -8.821 1.00 93.81 94 LEU A CA 1
ATOM 733 C C . LEU A 1 94 ? -7.572 -2.200 -9.062 1.00 93.81 94 LEU A C 1
ATOM 735 O O . LEU 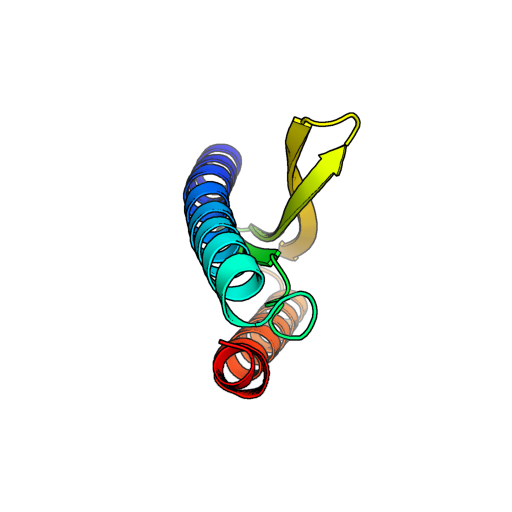A 1 94 ? -8.668 -1.804 -8.667 1.00 93.81 94 LEU A O 1
ATOM 739 N N . ASP A 1 95 ? -7.404 -3.373 -9.665 1.00 95.25 95 ASP A N 1
ATOM 740 C CA . ASP A 1 95 ? -8.484 -4.323 -9.923 1.00 95.25 95 ASP A CA 1
ATOM 741 C C . ASP A 1 95 ? -9.038 -4.888 -8.615 1.00 95.25 95 ASP A C 1
ATOM 743 O O . ASP A 1 95 ? -10.254 -4.934 -8.422 1.00 95.25 95 ASP A O 1
ATOM 747 N N . TRP A 1 96 ? -8.163 -5.228 -7.664 1.00 92.62 96 TRP A N 1
ATOM 748 C CA . TRP A 1 96 ? -8.579 -5.578 -6.308 1.00 92.62 96 TRP A CA 1
ATOM 749 C C . TRP A 1 96 ? -9.351 -4.429 -5.638 1.00 92.62 96 TRP A C 1
ATOM 751 O O . TRP A 1 96 ? -10.420 -4.660 -5.067 1.00 92.62 96 TRP A O 1
ATOM 761 N N . GLY A 1 97 ? -8.853 -3.194 -5.777 1.00 89.25 97 GLY A N 1
ATOM 762 C CA . GLY A 1 97 ? -9.462 -1.966 -5.263 1.00 89.25 97 GLY A CA 1
ATOM 763 C C . GLY A 1 97 ? -10.873 -1.701 -5.801 1.00 89.25 97 GLY A C 1
ATOM 764 O O . GLY A 1 97 ? -11.780 -1.380 -5.038 1.00 89.25 97 GLY A O 1
ATOM 765 N N . ARG A 1 98 ? -11.069 -1.854 -7.114 1.00 90.75 98 ARG A N 1
ATOM 766 C CA . ARG A 1 98 ? -12.362 -1.662 -7.799 1.00 90.75 98 ARG A CA 1
ATOM 767 C C . ARG A 1 98 ? -13.318 -2.839 -7.623 1.00 90.75 98 ARG A C 1
ATOM 769 O O . ARG A 1 98 ? -14.524 -2.670 -7.763 1.00 90.75 98 ARG A O 1
ATOM 776 N N . GLY A 1 99 ? -12.775 -4.027 -7.379 1.00 92.00 99 GLY A N 1
ATOM 777 C CA . GLY A 1 99 ? -13.523 -5.264 -7.235 1.00 92.00 99 GLY A CA 1
ATOM 778 C C . GLY A 1 99 ? -13.845 -5.564 -5.780 1.00 92.00 99 GLY A C 1
ATOM 779 O O . GLY A 1 99 ? -14.781 -5.010 -5.209 1.00 92.00 99 GLY A O 1
ATOM 780 N N . GLN A 1 100 ? -13.091 -6.500 -5.201 1.00 86.19 100 GLN A N 1
ATOM 781 C CA . GLN A 1 100 ? -13.378 -7.040 -3.872 1.00 86.19 100 GLN A CA 1
ATOM 782 C C . GLN A 1 100 ? -13.414 -5.950 -2.809 1.00 86.19 100 GLN A C 1
ATOM 784 O O . GLN A 1 100 ? -14.362 -5.875 -2.040 1.00 86.19 100 GLN A O 1
ATOM 789 N N . ARG A 1 101 ? -12.422 -5.062 -2.829 1.00 83.31 101 ARG A N 1
ATOM 790 C CA . ARG A 1 101 ? -12.272 -4.036 -1.808 1.00 83.31 101 ARG A CA 1
ATOM 791 C C . ARG A 1 101 ? -13.454 -3.071 -1.746 1.00 83.31 101 ARG A C 1
ATOM 793 O O . ARG A 1 101 ? -13.848 -2.679 -0.655 1.00 83.31 101 ARG A O 1
ATOM 800 N N . LEU A 1 102 ? -13.994 -2.682 -2.899 1.00 86.12 102 LEU A N 1
ATOM 801 C CA . LEU A 1 102 ? -15.154 -1.796 -2.966 1.00 86.12 102 LEU A CA 1
ATOM 802 C C . LEU A 1 102 ? -16.430 -2.489 -2.478 1.00 86.12 102 LEU A C 1
ATOM 804 O O . LEU A 1 102 ? -17.282 -1.820 -1.919 1.00 86.12 102 LEU A O 1
ATOM 808 N N . ARG A 1 103 ? -16.561 -3.808 -2.668 1.00 86.75 103 ARG A N 1
ATOM 809 C CA . ARG A 1 103 ? -17.703 -4.576 -2.141 1.00 86.75 103 ARG A CA 1
ATOM 810 C C . ARG A 1 103 ? -17.664 -4.745 -0.626 1.00 86.75 103 ARG A C 1
ATOM 812 O O . ARG A 1 103 ? -18.713 -4.949 -0.029 1.00 86.75 103 ARG A O 1
ATOM 819 N N . ASP A 1 104 ? -16.470 -4.706 -0.041 1.00 80.44 104 ASP A N 1
ATOM 820 C CA . ASP A 1 104 ? -16.299 -4.803 1.407 1.00 80.44 104 ASP A CA 1
ATOM 821 C C . ASP A 1 104 ? -16.676 -3.488 2.129 1.00 80.44 104 ASP A C 1
ATOM 823 O O . ASP A 1 104 ? -16.909 -3.528 3.333 1.00 80.44 104 ASP A O 1
ATOM 827 N N . ILE A 1 105 ? -16.705 -2.338 1.428 1.00 81.9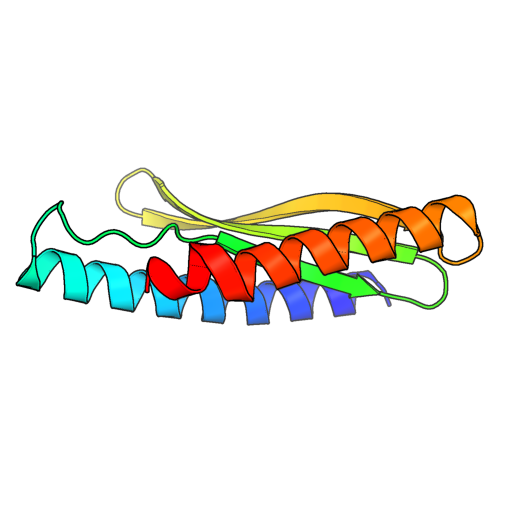4 105 ILE A N 1
ATOM 828 C CA . ILE A 1 105 ? -17.024 -0.991 1.962 1.00 81.94 105 ILE A CA 1
ATOM 829 C C . ILE A 1 105 ? -18.512 -0.681 1.797 1.00 81.94 105 ILE A C 1
ATOM 831 O O . ILE A 1 105 ? -19.107 -0.201 2.790 1.00 81.94 105 ILE A O 1
#